Protein AF-A0A6A3QV60-F1 (afdb_monomer)

InterPro domains:
  IPR043502 DNA/RNA polymerase superfamily [SSF56672] (44-132)
  IPR053134 RNA-directed DNA polymerase homolog [PTHR24559] (23-131)

Structure (mmCIF, N/CA/C/O backbone):
data_AF-A0A6A3QV60-F1
#
_entry.id   AF-A0A6A3QV60-F1
#
loop_
_atom_site.group_PDB
_atom_site.id
_atom_site.type_symbol
_atom_site.label_atom_id
_atom_site.label_alt_id
_atom_site.label_comp_id
_atom_site.label_asym_id
_atom_site.label_entity_id
_atom_site.label_seq_id
_atom_site.pdbx_PDB_ins_code
_atom_site.Cartn_x
_atom_site.Cartn_y
_atom_site.Cartn_z
_atom_site.occupancy
_atom_site.B_iso_or_equiv
_atom_site.auth_seq_id
_atom_site.auth_comp_id
_atom_site.auth_asym_id
_atom_site.auth_atom_id
_atom_site.pdbx_PDB_model_num
ATOM 1 N N . MET A 1 1 ? 21.168 -12.655 34.157 1.00 50.12 1 MET A N 1
ATOM 2 C CA . MET A 1 1 ? 22.088 -13.590 33.485 1.00 50.12 1 MET A CA 1
ATOM 3 C C . MET A 1 1 ? 21.224 -14.371 32.506 1.00 50.12 1 MET A C 1
ATOM 5 O O . MET A 1 1 ? 20.472 -15.224 32.955 1.00 50.12 1 MET A O 1
ATOM 9 N N . LYS A 1 2 ? 21.155 -13.955 31.234 1.00 53.28 2 LYS A N 1
ATOM 10 C CA . LYS A 1 2 ? 20.423 -14.734 30.221 1.00 53.28 2 LYS A CA 1
ATOM 11 C C . LYS A 1 2 ? 21.254 -15.986 29.950 1.00 53.28 2 LYS A C 1
ATOM 13 O O . LYS A 1 2 ? 22.478 -15.886 29.935 1.00 53.28 2 LYS A O 1
ATOM 18 N N . CYS A 1 3 ? 20.630 -17.159 29.882 1.00 59.41 3 CYS A N 1
ATOM 19 C CA . CYS A 1 3 ? 21.383 -18.389 29.653 1.00 59.41 3 CYS A CA 1
ATOM 20 C C . CYS A 1 3 ? 21.859 -18.419 28.193 1.00 59.41 3 CYS A C 1
ATOM 22 O O . CYS A 1 3 ? 21.137 -17.971 27.305 1.00 59.41 3 CYS A O 1
ATOM 24 N N . GLU A 1 4 ? 23.050 -18.958 27.932 1.00 67.81 4 GLU A N 1
ATOM 25 C CA . GLU A 1 4 ? 23.641 -19.030 26.581 1.00 67.81 4 GLU A CA 1
ATOM 26 C C . GLU A 1 4 ? 22.692 -19.675 25.551 1.00 67.81 4 GLU A C 1
ATOM 28 O O . GLU A 1 4 ? 22.712 -19.350 24.367 1.00 67.81 4 GLU A O 1
ATOM 33 N N . ALA A 1 5 ? 21.790 -20.551 26.005 1.00 65.12 5 ALA A N 1
ATOM 34 C CA . ALA A 1 5 ? 20.775 -21.179 25.167 1.00 65.12 5 ALA A CA 1
ATOM 35 C C . ALA A 1 5 ? 19.678 -20.210 24.678 1.00 65.12 5 ALA A C 1
ATOM 37 O O . ALA A 1 5 ? 19.099 -20.445 23.620 1.00 65.12 5 ALA A O 1
ATOM 38 N N . GLU A 1 6 ? 19.364 -19.145 25.418 1.00 66.81 6 GLU A N 1
ATOM 39 C CA . GLU A 1 6 ? 18.443 -18.086 24.977 1.00 66.81 6 GLU A CA 1
ATOM 40 C C . GLU A 1 6 ? 19.103 -17.172 23.939 1.00 66.81 6 GLU A C 1
ATOM 42 O O . GLU A 1 6 ? 18.463 -16.806 22.956 1.00 66.81 6 GLU A O 1
ATOM 47 N N . GLU A 1 7 ? 20.394 -16.872 24.102 1.00 66.62 7 GLU A N 1
ATOM 48 C CA . GLU A 1 7 ? 21.164 -16.079 23.136 1.00 66.62 7 GLU A CA 1
ATOM 49 C C . GLU A 1 7 ? 21.397 -16.844 21.830 1.00 66.62 7 GLU A C 1
ATOM 51 O O . GLU A 1 7 ? 21.205 -16.288 20.752 1.00 66.62 7 GLU A O 1
ATOM 56 N N . LEU A 1 8 ? 21.701 -18.145 21.898 1.00 61.44 8 LEU A N 1
ATOM 57 C CA . LEU A 1 8 ? 21.816 -18.991 20.708 1.00 61.44 8 LEU A CA 1
ATOM 58 C C . LEU A 1 8 ? 20.482 -19.136 19.966 1.00 61.44 8 LEU A C 1
ATOM 60 O O . LEU A 1 8 ? 20.464 -19.118 18.740 1.00 61.44 8 LEU A O 1
ATOM 64 N N . LYS A 1 9 ? 19.351 -19.232 20.677 1.00 69.19 9 LYS A N 1
ATOM 65 C CA . LYS A 1 9 ? 18.021 -19.253 20.041 1.00 69.19 9 LYS A CA 1
ATOM 66 C C . LYS A 1 9 ? 17.688 -17.925 19.367 1.00 69.19 9 LYS A C 1
ATOM 68 O O . LYS A 1 9 ? 17.139 -17.943 18.270 1.00 69.19 9 LYS A O 1
ATOM 73 N N . GLN A 1 10 ? 18.041 -16.805 19.996 1.00 67.94 10 GLN A N 1
ATOM 74 C CA . GLN A 1 10 ? 17.864 -15.472 19.423 1.00 67.94 10 GLN A CA 1
ATOM 75 C C . GLN A 1 10 ? 18.710 -15.304 18.151 1.00 67.94 10 GLN A C 1
ATOM 77 O O . GLN A 1 10 ? 18.173 -14.931 17.114 1.00 67.94 10 GLN A O 1
ATOM 82 N N . LEU A 1 11 ? 19.993 -15.678 18.195 1.00 58.72 11 LEU A N 1
ATOM 83 C CA . LEU A 1 11 ? 20.906 -15.616 17.047 1.00 58.72 11 LEU A CA 1
ATOM 84 C C . LEU A 1 11 ? 20.478 -16.541 15.900 1.00 58.72 11 LEU A C 1
ATOM 86 O O . LEU A 1 11 ? 20.614 -16.182 14.732 1.00 58.72 11 LEU A O 1
ATOM 90 N N . VAL A 1 12 ? 19.940 -17.724 16.211 1.00 60.84 12 VAL A N 1
ATOM 91 C CA . VAL A 1 12 ? 19.413 -18.649 15.197 1.00 60.84 12 VAL A CA 1
ATOM 92 C C . VAL A 1 12 ? 18.117 -18.116 14.586 1.00 60.84 12 VAL A C 1
ATOM 94 O O . VAL A 1 12 ? 17.979 -18.165 13.370 1.00 60.84 12 VAL A O 1
ATOM 97 N N . ALA A 1 13 ? 17.190 -17.568 15.377 1.00 56.19 13 ALA A N 1
ATOM 98 C CA . ALA A 1 13 ? 15.964 -16.964 14.850 1.00 56.19 13 ALA A CA 1
ATOM 99 C C . ALA A 1 13 ? 16.275 -15.756 13.948 1.00 56.19 1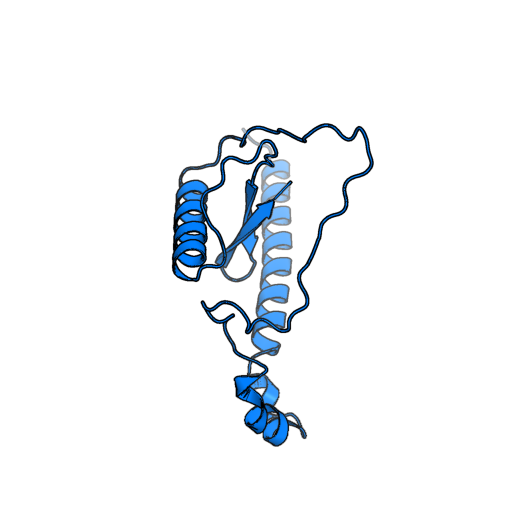3 ALA A C 1
ATOM 101 O O . ALA A 1 13 ? 15.809 -15.698 12.812 1.00 56.19 13 ALA A O 1
ATOM 102 N N . GLU A 1 14 ? 17.149 -14.858 14.407 1.00 57.28 14 GLU A N 1
ATOM 103 C CA . GLU A 1 14 ? 17.621 -13.709 13.629 1.00 57.28 14 GLU A CA 1
ATOM 104 C C . GLU A 1 14 ? 18.377 -14.140 12.361 1.00 57.28 14 GLU A C 1
ATOM 106 O O . GLU A 1 14 ? 18.190 -13.548 11.298 1.00 57.28 14 GLU A O 1
ATOM 111 N N . GLY A 1 15 ? 19.184 -15.204 12.434 1.00 55.03 15 GLY A N 1
ATOM 112 C CA . GLY A 1 15 ? 19.911 -15.763 11.292 1.00 55.03 15 GLY A CA 1
ATOM 113 C C . GLY A 1 15 ? 19.006 -16.432 10.252 1.00 55.03 15 GLY A C 1
ATOM 114 O O . GLY A 1 15 ? 19.215 -16.257 9.051 1.00 55.03 15 GLY A O 1
ATOM 115 N N . VAL A 1 16 ? 17.971 -17.158 10.684 1.00 55.19 16 VAL A N 1
ATOM 116 C CA . VAL A 1 16 ? 16.979 -17.780 9.789 1.00 55.19 16 VAL A CA 1
ATOM 117 C C . VAL A 1 16 ? 16.120 -16.709 9.112 1.00 55.19 16 VAL A C 1
ATOM 119 O O . VAL A 1 16 ? 15.892 -16.785 7.902 1.00 55.19 16 VAL A O 1
ATOM 122 N N . ASP A 1 17 ? 15.712 -15.676 9.849 1.00 54.94 17 ASP A N 1
ATOM 123 C CA . ASP A 1 17 ? 14.978 -14.538 9.294 1.00 54.94 17 ASP A CA 1
ATOM 124 C C . ASP A 1 17 ? 15.835 -13.733 8.306 1.00 54.94 17 ASP A C 1
ATOM 126 O O . ASP A 1 17 ? 15.341 -13.338 7.246 1.00 54.94 17 ASP A O 1
ATOM 130 N N . ALA A 1 18 ? 17.132 -13.563 8.580 1.00 56.62 18 ALA A N 1
ATOM 131 C CA . ALA A 1 18 ? 18.069 -12.900 7.675 1.00 56.62 18 ALA A CA 1
ATOM 132 C C . ALA A 1 18 ? 18.313 -13.700 6.379 1.00 56.62 18 ALA A C 1
ATOM 134 O O . ALA A 1 18 ? 18.252 -13.131 5.289 1.00 56.62 18 ALA A O 1
ATOM 135 N N . LEU A 1 19 ? 18.512 -15.022 6.455 1.00 54.72 19 LEU A N 1
ATOM 136 C CA . LEU A 1 19 ? 18.663 -15.892 5.273 1.00 54.72 19 LEU A CA 1
ATOM 137 C C . LEU A 1 19 ? 17.372 -15.948 4.427 1.00 54.72 19 LEU A C 1
ATOM 139 O O . LEU A 1 19 ? 17.399 -15.899 3.193 1.00 54.72 19 LEU A O 1
ATOM 143 N N . SER A 1 20 ? 16.216 -15.983 5.092 1.00 60.00 20 SER A N 1
ATOM 144 C CA . SER A 1 20 ? 14.877 -15.906 4.488 1.00 60.00 20 SER A CA 1
ATOM 145 C C . SER A 1 20 ? 14.581 -14.542 3.847 1.00 60.00 20 SER A C 1
ATOM 147 O O . SER A 1 20 ? 13.794 -14.453 2.898 1.00 60.00 20 SER A O 1
ATOM 149 N N . ALA A 1 21 ? 15.173 -13.462 4.361 1.00 60.25 21 ALA A N 1
ATOM 150 C CA . ALA A 1 21 ? 15.058 -12.120 3.801 1.00 60.25 21 ALA A CA 1
ATOM 151 C C . ALA A 1 21 ? 15.995 -11.911 2.6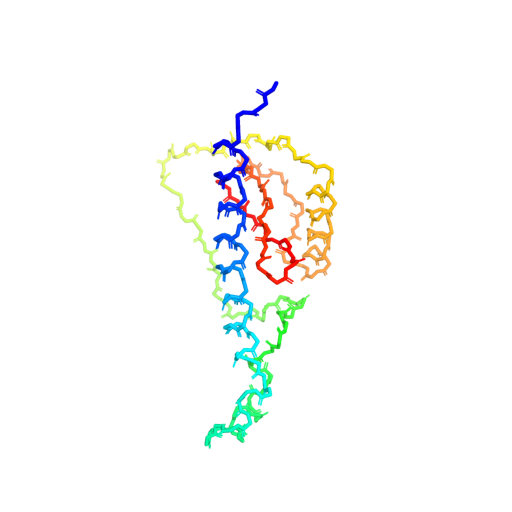02 1.00 60.25 21 ALA A C 1
ATOM 153 O O . ALA A 1 21 ? 15.550 -11.346 1.602 1.00 60.25 21 ALA A O 1
ATOM 154 N N . ASN A 1 22 ? 17.231 -12.421 2.663 1.00 60.19 22 ASN A N 1
ATOM 155 C CA . ASN A 1 22 ? 18.195 -12.369 1.558 1.00 60.19 22 ASN A CA 1
ATOM 156 C C . ASN A 1 22 ? 17.648 -13.073 0.311 1.00 60.19 22 ASN A C 1
ATOM 158 O O . ASN A 1 22 ? 17.544 -12.445 -0.736 1.00 60.19 22 ASN A O 1
ATOM 162 N N . SER A 1 23 ? 17.134 -14.298 0.458 1.00 72.94 23 SER A N 1
ATOM 163 C CA . SER A 1 23 ? 16.505 -15.033 -0.655 1.00 72.94 23 SER A CA 1
ATOM 164 C C . SER A 1 23 ? 15.283 -14.323 -1.259 1.00 72.94 23 SER A C 1
ATOM 166 O O . SER A 1 23 ? 15.044 -14.391 -2.463 1.00 72.94 23 SER A O 1
ATOM 168 N N . LYS A 1 24 ? 14.485 -13.603 -0.453 1.00 75.69 24 LYS A N 1
ATOM 169 C CA . LYS A 1 24 ? 13.350 -12.811 -0.971 1.00 75.69 24 LYS A CA 1
ATOM 170 C C . LYS A 1 24 ? 13.794 -11.553 -1.703 1.00 75.69 24 LYS A C 1
ATOM 172 O O . LYS A 1 24 ? 13.102 -11.130 -2.627 1.00 75.69 24 LYS A O 1
ATOM 177 N N . LYS A 1 25 ? 14.882 -10.930 -1.254 1.00 77.62 25 LYS A N 1
ATOM 178 C CA . LYS A 1 25 ? 15.460 -9.767 -1.919 1.00 77.62 25 LYS A CA 1
ATOM 179 C C . LYS A 1 25 ? 16.073 -10.177 -3.256 1.00 77.62 25 LYS A C 1
ATOM 181 O O . LYS A 1 25 ? 15.697 -9.604 -4.267 1.00 77.62 25 LYS A O 1
ATOM 186 N N . GLU A 1 26 ? 16.871 -11.239 -3.267 1.00 82.25 26 GLU A N 1
ATOM 187 C CA . GLU A 1 26 ? 17.443 -11.833 -4.481 1.00 82.25 26 GLU A CA 1
ATOM 188 C C . GLU A 1 26 ? 16.352 -12.188 -5.495 1.00 82.25 26 GLU A C 1
ATOM 190 O O . GLU A 1 26 ? 16.394 -11.718 -6.625 1.00 82.25 26 GLU A O 1
ATOM 195 N N . ARG A 1 27 ? 15.291 -12.889 -5.070 1.00 82.81 27 ARG A N 1
ATOM 196 C CA . ARG A 1 27 ? 14.150 -13.211 -5.945 1.00 82.81 27 ARG A CA 1
ATOM 197 C C . ARG A 1 27 ? 13.462 -11.975 -6.534 1.00 82.81 27 ARG A C 1
ATOM 199 O O . ARG A 1 27 ? 12.834 -12.061 -7.590 1.00 82.81 27 ARG A O 1
ATOM 206 N N . PHE A 1 28 ? 13.475 -10.851 -5.823 1.00 81.19 28 PHE A N 1
ATOM 207 C CA . PHE A 1 28 ? 12.923 -9.606 -6.344 1.00 81.19 28 PHE A CA 1
ATOM 208 C C . PHE A 1 28 ? 13.870 -8.951 -7.350 1.00 81.19 28 PHE A C 1
ATOM 210 O O . PHE A 1 28 ? 13.419 -8.545 -8.415 1.00 81.19 28 PHE A O 1
ATOM 217 N N . ASP A 1 29 ? 15.166 -8.907 -7.049 1.00 80.88 29 ASP A N 1
ATOM 218 C CA . ASP A 1 29 ? 16.188 -8.354 -7.941 1.00 80.88 29 ASP A CA 1
ATOM 219 C C . ASP A 1 29 ? 16.296 -9.181 -9.243 1.00 80.88 29 ASP A C 1
ATOM 221 O O . ASP A 1 29 ? 16.477 -8.634 -10.334 1.00 80.88 29 ASP A O 1
ATOM 225 N N . GLU A 1 30 ? 16.060 -10.495 -9.166 1.00 85.31 30 GLU A N 1
ATOM 226 C CA . GLU A 1 30 ? 15.925 -11.398 -10.316 1.00 85.31 30 GLU A CA 1
ATOM 227 C C . GLU A 1 30 ? 14.754 -11.038 -11.246 1.00 85.31 30 GLU A C 1
ATOM 229 O O . GLU A 1 30 ? 14.787 -11.394 -12.420 1.00 85.31 30 GLU A O 1
ATOM 234 N N . GLN A 1 31 ? 13.739 -10.313 -10.764 1.00 83.19 31 GLN A N 1
ATOM 235 C CA . GLN A 1 31 ? 12.596 -9.853 -11.567 1.00 83.19 31 GLN A CA 1
ATOM 236 C C . GLN A 1 31 ? 12.819 -8.463 -12.185 1.00 83.19 31 GLN A C 1
ATOM 238 O O . GLN A 1 31 ? 11.893 -7.884 -12.750 1.00 83.19 31 GLN A O 1
ATOM 243 N N . SER A 1 32 ? 14.031 -7.915 -12.086 1.00 86.69 32 SER A N 1
ATOM 244 C CA . SER A 1 32 ? 14.381 -6.627 -12.684 1.00 86.69 32 SER A CA 1
ATOM 245 C C . SER A 1 32 ? 14.408 -6.665 -14.220 1.00 86.69 32 SER A C 1
ATOM 247 O O . SER A 1 32 ? 14.596 -7.710 -14.851 1.00 86.69 32 SER A O 1
ATOM 249 N N . TRP A 1 33 ? 14.300 -5.485 -14.842 1.00 88.00 33 TRP A N 1
ATOM 250 C CA . TRP A 1 33 ? 14.475 -5.322 -16.291 1.00 88.00 33 TRP A CA 1
ATOM 251 C C . TRP A 1 33 ? 15.827 -5.819 -16.804 1.00 88.00 33 TRP A C 1
ATOM 253 O O . TRP A 1 33 ? 15.922 -6.233 -17.960 1.00 88.00 33 TRP A O 1
ATOM 263 N N . ASP A 1 34 ? 16.863 -5.783 -15.965 1.00 88.31 34 ASP A N 1
ATOM 264 C CA . ASP A 1 34 ? 18.192 -6.268 -16.324 1.00 88.31 34 ASP A CA 1
ATOM 265 C C . ASP A 1 34 ? 18.211 -7.785 -16.511 1.00 88.31 34 ASP A C 1
ATOM 267 O O . ASP A 1 34 ? 18.767 -8.269 -17.499 1.00 88.31 34 ASP A O 1
ATOM 271 N N . SER A 1 35 ? 17.526 -8.531 -15.645 1.00 87.94 35 SER A N 1
ATOM 272 C CA . SER A 1 35 ? 17.378 -9.983 -15.777 1.00 87.94 35 SER A CA 1
ATOM 273 C C . SER A 1 35 ? 16.604 -10.382 -17.036 1.00 87.94 35 SER A C 1
ATOM 275 O O . SER A 1 35 ? 16.919 -11.385 -17.686 1.00 87.94 35 SER A O 1
ATOM 277 N N . LEU A 1 36 ? 15.627 -9.562 -17.435 1.00 87.75 36 LEU A N 1
ATOM 278 C CA . LEU A 1 36 ? 14.777 -9.816 -18.599 1.00 87.75 36 LEU A CA 1
ATOM 279 C C . LEU A 1 36 ? 15.503 -9.656 -19.942 1.00 87.75 36 LEU A C 1
ATOM 281 O O . LEU A 1 36 ? 15.004 -10.169 -20.942 1.00 87.75 36 LEU A O 1
ATOM 285 N N . LYS A 1 37 ? 16.686 -9.026 -19.989 1.00 90.12 37 LYS A N 1
ATOM 286 C CA . LYS A 1 37 ? 17.484 -8.853 -21.224 1.00 90.12 37 LYS A CA 1
ATOM 287 C C . LYS A 1 37 ? 17.855 -10.172 -21.902 1.00 90.12 37 LYS A C 1
ATOM 289 O O . LYS A 1 37 ? 18.066 -10.206 -23.108 1.00 90.12 37 LYS A O 1
ATOM 294 N N . SER A 1 38 ? 17.946 -11.247 -21.121 1.00 90.75 38 SER A N 1
ATOM 295 C CA . SER A 1 38 ? 18.253 -12.596 -21.608 1.00 90.75 38 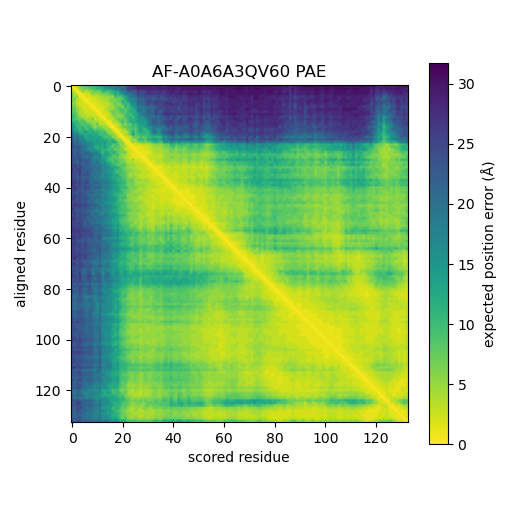SER A CA 1
ATOM 296 C C . SER A 1 38 ? 17.045 -13.325 -22.212 1.00 90.75 38 SER A C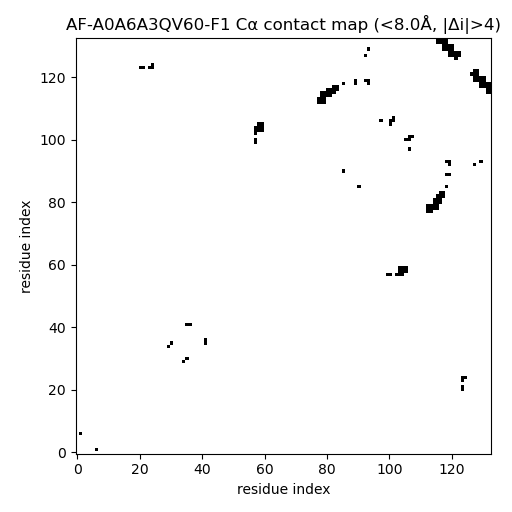 1
ATOM 298 O O . SER A 1 38 ? 17.207 -14.363 -22.852 1.00 90.75 38 SER A O 1
ATOM 300 N N . SER A 1 39 ? 15.832 -12.800 -22.013 1.00 89.81 39 SER A N 1
ATOM 301 C CA . SER A 1 39 ? 14.596 -13.427 -22.472 1.00 89.81 39 SER A CA 1
ATOM 302 C C . SER A 1 39 ? 14.421 -13.271 -23.985 1.00 89.81 39 SER A C 1
ATOM 304 O O . SER A 1 39 ? 14.598 -12.168 -24.508 1.00 89.81 39 SER A O 1
ATOM 306 N N . PRO A 1 40 ? 13.951 -14.311 -24.700 1.00 93.75 40 PRO A N 1
ATOM 307 C CA . PRO A 1 40 ? 13.590 -14.191 -26.114 1.00 93.75 40 PRO A CA 1
ATOM 308 C C . PRO A 1 40 ? 12.441 -13.195 -26.360 1.00 93.75 40 PRO A C 1
ATOM 310 O O . PRO A 1 40 ? 12.226 -12.778 -27.493 1.00 93.75 40 PRO A O 1
ATOM 313 N N . PHE A 1 41 ? 11.716 -12.793 -25.309 1.00 91.62 41 PHE A N 1
ATOM 314 C CA . PHE A 1 41 ? 10.614 -11.829 -25.373 1.00 91.62 41 PHE A CA 1
ATOM 315 C C . PHE A 1 41 ? 11.019 -10.399 -24.996 1.00 91.62 41 PHE A C 1
ATOM 317 O O . PHE A 1 41 ? 10.148 -9.537 -24.894 1.00 91.62 41 PHE A O 1
ATOM 324 N N . TYR A 1 42 ? 12.309 -10.123 -24.771 1.00 92.69 42 TYR A N 1
ATOM 325 C CA . TYR A 1 42 ? 12.762 -8.819 -24.277 1.00 92.69 42 TYR A CA 1
ATOM 326 C C . TYR A 1 42 ? 12.305 -7.643 -25.152 1.00 92.69 42 TYR A C 1
ATOM 328 O O . TYR A 1 42 ? 11.882 -6.617 -24.626 1.00 92.69 42 TYR A O 1
ATOM 336 N N . GLU A 1 43 ? 12.319 -7.807 -26.476 1.00 93.50 43 GLU A N 1
ATOM 337 C CA . GLU A 1 43 ? 11.889 -6.762 -27.412 1.00 93.50 43 GLU A CA 1
ATOM 338 C C . GLU A 1 43 ? 10.407 -6.397 -27.235 1.00 93.50 43 GLU A C 1
ATOM 340 O O . GLU A 1 43 ? 10.076 -5.216 -27.162 1.00 93.50 43 GLU A O 1
ATOM 345 N N . VAL A 1 44 ? 9.535 -7.397 -27.061 1.00 94.19 44 VAL A N 1
ATOM 346 C CA . VAL A 1 44 ? 8.098 -7.190 -26.803 1.00 94.19 44 VAL A CA 1
ATOM 347 C C . VAL A 1 44 ? 7.885 -6.553 -25.430 1.00 94.19 44 VAL A C 1
ATOM 349 O O . VAL A 1 44 ? 7.106 -5.618 -25.282 1.00 94.19 44 VAL A O 1
ATOM 352 N N . LEU A 1 45 ? 8.604 -7.022 -24.408 1.00 92.25 45 LEU A N 1
ATOM 353 C CA . LEU A 1 45 ? 8.507 -6.454 -23.061 1.00 92.25 45 LEU A CA 1
ATOM 354 C C . LEU A 1 45 ? 8.941 -4.982 -23.035 1.00 92.25 45 LEU A C 1
ATOM 356 O O . LEU A 1 45 ? 8.348 -4.180 -22.319 1.00 92.25 45 LEU A O 1
ATOM 360 N N . ARG A 1 46 ? 9.953 -4.618 -23.832 1.00 91.50 46 ARG A N 1
ATOM 361 C CA . ARG A 1 46 ? 10.410 -3.232 -23.978 1.00 91.50 46 ARG A CA 1
ATOM 362 C C . ARG A 1 46 ? 9.387 -2.364 -24.710 1.00 91.50 46 ARG A C 1
ATOM 364 O O . ARG A 1 46 ? 9.244 -1.199 -24.350 1.00 91.50 46 ARG A O 1
ATOM 371 N N . GLU A 1 47 ? 8.698 -2.910 -25.712 1.00 94.69 47 GLU A N 1
ATOM 372 C CA . GLU A 1 47 ? 7.626 -2.217 -26.436 1.00 94.69 47 GLU A CA 1
ATOM 373 C C . GLU A 1 47 ? 6.474 -1.820 -25.500 1.00 94.69 47 GLU A C 1
ATOM 375 O O . GLU A 1 47 ? 6.035 -0.675 -25.538 1.00 94.69 47 GLU A O 1
ATOM 380 N N . TYR A 1 48 ? 6.065 -2.716 -24.594 1.00 92.56 48 TYR A N 1
ATOM 381 C CA . TYR A 1 48 ? 4.976 -2.496 -23.628 1.00 92.56 48 TYR A CA 1
ATOM 382 C C . TYR A 1 48 ? 5.458 -2.064 -22.234 1.00 92.56 48 TYR A C 1
ATOM 384 O O . TYR A 1 48 ? 4.847 -2.391 -21.210 1.00 92.56 48 TYR A O 1
ATOM 392 N N . ARG A 1 49 ? 6.582 -1.342 -22.164 1.00 90.25 49 ARG A N 1
ATOM 393 C CA . ARG A 1 49 ? 7.159 -0.887 -20.887 1.00 90.25 49 ARG A CA 1
ATOM 394 C C . ARG A 1 49 ? 6.219 0.042 -20.113 1.00 90.25 49 ARG A C 1
ATOM 396 O O . ARG A 1 49 ? 6.263 0.082 -18.888 1.00 90.25 49 ARG A O 1
ATOM 403 N N . ASP A 1 50 ? 5.375 0.784 -20.817 1.00 88.25 50 ASP A N 1
ATOM 404 C CA . ASP A 1 50 ? 4.348 1.663 -20.255 1.00 88.25 50 ASP A CA 1
ATOM 405 C C . ASP A 1 50 ? 3.268 0.898 -19.470 1.00 88.25 50 ASP A C 1
ATOM 407 O O . ASP A 1 50 ? 2.765 1.402 -18.466 1.00 88.25 50 ASP A O 1
ATOM 411 N N . VAL A 1 51 ? 2.952 -0.334 -19.879 1.00 88.56 51 VAL A N 1
ATOM 412 C CA . VAL A 1 51 ? 1.979 -1.211 -19.202 1.00 88.56 51 VAL A CA 1
ATOM 413 C C . VAL A 1 51 ? 2.576 -1.872 -17.952 1.00 88.56 51 VAL A C 1
ATOM 415 O O . VAL A 1 51 ? 1.841 -2.253 -17.039 1.00 88.56 51 VAL A O 1
ATOM 418 N N . LEU A 1 52 ? 3.905 -1.994 -17.888 1.00 87.19 52 LEU A N 1
ATOM 419 C CA . LEU A 1 52 ? 4.650 -2.648 -16.808 1.00 87.19 52 LEU A CA 1
ATOM 420 C C . LEU A 1 52 ? 5.612 -1.665 -16.109 1.00 87.19 52 LEU A C 1
ATOM 422 O O . LEU A 1 52 ? 6.828 -1.864 -16.149 1.00 87.19 52 LEU A O 1
ATOM 426 N N . PRO A 1 53 ? 5.112 -0.585 -15.483 1.00 87.00 53 PRO A N 1
ATOM 427 C CA . PRO A 1 53 ? 5.980 0.398 -14.850 1.00 87.00 53 PRO A CA 1
ATOM 428 C C . PRO A 1 53 ? 6.677 -0.176 -13.606 1.00 87.00 53 PRO A C 1
ATOM 430 O O . PRO A 1 53 ? 6.108 -0.986 -12.873 1.00 87.00 53 PRO A O 1
ATOM 433 N N . ASP A 1 54 ? 7.897 0.301 -13.339 1.00 85.25 54 ASP A N 1
ATOM 434 C CA . ASP A 1 54 ? 8.682 -0.080 -12.151 1.00 85.25 54 ASP A CA 1
ATOM 435 C C . ASP A 1 54 ? 8.009 0.364 -10.844 1.00 85.25 54 ASP A C 1
ATOM 437 O O . ASP A 1 54 ? 8.071 -0.318 -9.820 1.00 85.25 54 ASP A O 1
ATOM 441 N N . GLU A 1 55 ? 7.341 1.517 -10.893 1.00 85.50 55 GLU A N 1
ATOM 442 C CA . GLU A 1 55 ? 6.609 2.104 -9.780 1.00 85.50 55 GLU A CA 1
ATOM 443 C C . GLU A 1 55 ? 5.153 2.353 -10.171 1.00 85.50 55 GLU A C 1
ATOM 445 O O . GLU A 1 55 ? 4.838 2.716 -11.303 1.00 85.50 55 GLU A O 1
ATOM 450 N N . ILE A 1 56 ? 4.245 2.178 -9.210 1.00 83.44 56 ILE A N 1
ATOM 451 C CA . ILE A 1 56 ? 2.823 2.453 -9.423 1.00 83.44 56 ILE A CA 1
ATOM 452 C C . ILE A 1 56 ? 2.653 3.966 -9.619 1.00 83.44 56 ILE A C 1
ATOM 454 O O . ILE A 1 56 ? 3.015 4.715 -8.704 1.00 83.44 56 ILE A O 1
ATOM 458 N N . PRO A 1 57 ? 2.057 4.422 -10.737 1.00 85.44 57 PRO A N 1
ATOM 459 C CA . PRO A 1 57 ? 1.818 5.839 -10.971 1.00 85.44 57 PRO A CA 1
ATOM 460 C C . PRO A 1 57 ? 1.046 6.490 -9.818 1.00 85.44 57 PRO A C 1
ATOM 462 O O . PRO A 1 57 ? 0.112 5.913 -9.252 1.00 85.44 57 PRO A O 1
ATOM 465 N N . ALA A 1 58 ? 1.420 7.724 -9.482 1.00 85.44 58 ALA A N 1
ATOM 466 C CA . ALA A 1 58 ? 0.753 8.533 -8.462 1.00 85.44 58 ALA A CA 1
ATOM 467 C C . ALA A 1 58 ? -0.527 9.208 -8.994 1.00 85.44 58 ALA A C 1
ATOM 469 O O . ALA A 1 58 ? -0.898 10.286 -8.541 1.00 85.44 58 ALA A O 1
ATOM 470 N N . GLU A 1 59 ? -1.193 8.582 -9.958 1.00 87.44 59 GLU A N 1
ATOM 471 C CA . GLU A 1 59 ? -2.404 9.085 -10.597 1.00 87.44 59 GLU A CA 1
ATOM 472 C C . GLU A 1 59 ? -3.552 8.101 -10.371 1.00 87.44 59 GLU A C 1
ATOM 474 O O . GLU A 1 59 ? -3.347 6.912 -10.093 1.00 87.44 59 GLU A O 1
ATOM 479 N N . LEU A 1 60 ? -4.781 8.607 -10.458 1.00 86.81 60 LEU A N 1
ATOM 480 C CA . LEU A 1 60 ? -5.954 7.748 -10.489 1.00 86.81 60 LEU A CA 1
ATOM 481 C C . LEU A 1 60 ? -6.068 7.098 -11.873 1.00 86.81 60 LEU A C 1
ATOM 483 O O . LEU A 1 60 ? -5.864 7.778 -12.881 1.00 86.81 60 LEU A O 1
ATOM 487 N N . PRO A 1 61 ? -6.428 5.807 -11.948 1.00 87.31 61 PRO A N 1
ATOM 488 C CA . PRO A 1 61 ? -6.769 5.186 -13.218 1.00 87.31 61 PRO A CA 1
ATOM 489 C C . PRO A 1 61 ? -7.884 5.963 -13.925 1.00 87.31 61 PRO A C 1
ATOM 491 O O . PRO A 1 61 ? -8.775 6.513 -13.276 1.00 87.31 61 PRO A O 1
ATOM 494 N N . GLN A 1 62 ? -7.857 5.965 -15.258 1.00 88.75 62 GLN A N 1
ATOM 495 C CA . GLN A 1 62 ? -8.952 6.517 -16.053 1.00 88.75 62 GLN A CA 1
ATOM 496 C C . GLN A 1 62 ? -10.275 5.841 -15.676 1.00 88.75 62 GLN A C 1
ATOM 498 O O . GLN A 1 62 ? -10.338 4.611 -15.579 1.00 88.75 62 GLN A O 1
ATOM 503 N N . ASP A 1 63 ? -11.325 6.641 -15.485 1.00 90.75 63 ASP A N 1
ATOM 504 C CA . ASP A 1 63 ? -12.658 6.120 -15.201 1.00 90.75 63 ASP A CA 1
ATOM 505 C C . ASP A 1 63 ? -13.188 5.360 -16.423 1.00 90.75 63 ASP A C 1
ATOM 507 O O . ASP A 1 63 ? -13.330 5.913 -17.515 1.00 90.75 63 ASP A O 1
ATOM 511 N N . LYS A 1 64 ? -13.454 4.066 -16.236 1.00 93.75 64 LYS A N 1
ATOM 512 C CA . LYS A 1 64 ? -14.001 3.172 -17.265 1.00 93.75 64 LYS A CA 1
ATOM 513 C C . LYS A 1 64 ? -15.516 2.983 -17.133 1.00 93.75 64 LYS A C 1
ATOM 515 O O . LYS A 1 64 ? -16.072 2.112 -17.794 1.00 93.75 64 LYS A O 1
ATOM 520 N N . GLY A 1 65 ? -16.178 3.743 -16.258 1.00 94.38 65 GLY A N 1
ATOM 521 C CA . GLY A 1 65 ? -17.609 3.621 -15.969 1.00 94.38 65 GLY A CA 1
ATOM 522 C C . GLY A 1 65 ? -17.972 2.419 -15.091 1.00 94.38 65 GLY A C 1
ATOM 523 O O . GLY A 1 65 ? -19.151 2.153 -14.880 1.00 94.38 65 GLY A O 1
ATOM 524 N N . VAL A 1 66 ? -16.976 1.692 -14.574 1.00 92.81 66 VAL A N 1
ATOM 525 C CA . VAL A 1 66 ? -17.157 0.566 -13.649 1.00 92.81 66 VAL A CA 1
ATOM 526 C C . VAL A 1 66 ? -16.496 0.931 -12.328 1.00 92.81 66 VAL A C 1
ATOM 528 O O . VAL A 1 66 ? -15.281 1.116 -12.272 1.00 92.81 66 VAL A O 1
ATOM 531 N N . GLN A 1 67 ? -17.296 1.025 -11.269 1.00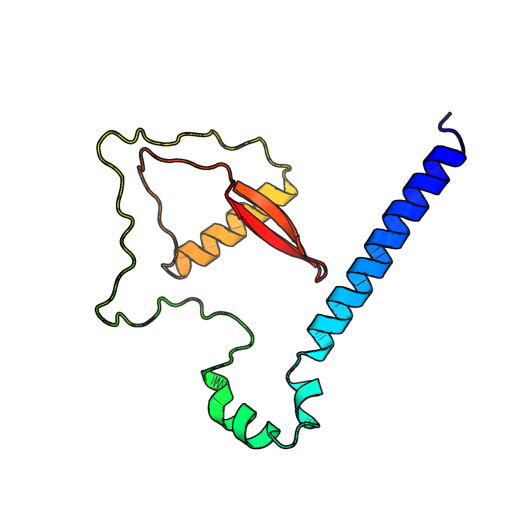 91.62 67 GLN A N 1
ATOM 532 C CA . GLN A 1 67 ? -16.828 1.328 -9.919 1.00 91.62 67 GLN A CA 1
ATOM 533 C C . GLN A 1 67 ? -17.033 0.125 -9.002 1.00 91.62 67 GLN A C 1
ATOM 535 O O . GLN A 1 67 ? -17.963 -0.660 -9.179 1.00 91.62 67 GLN A O 1
ATOM 540 N N . HIS A 1 68 ? -16.136 -0.033 -8.029 1.00 92.19 68 HIS A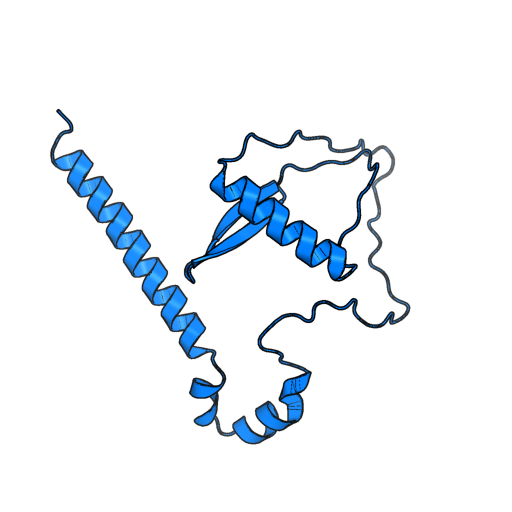 N 1
ATOM 541 C CA . HIS A 1 68 ? -16.296 -1.047 -6.996 1.00 92.19 68 HIS A CA 1
ATOM 542 C C . HIS A 1 68 ? -17.306 -0.554 -5.959 1.00 92.19 68 HIS A C 1
ATOM 544 O O . HIS A 1 68 ? -17.045 0.421 -5.254 1.00 92.19 68 HIS A O 1
ATOM 550 N N . GLU A 1 69 ? -18.442 -1.237 -5.871 1.00 94.38 69 GLU A N 1
ATOM 551 C CA . GLU A 1 69 ? -19.444 -1.031 -4.831 1.00 94.38 69 GLU A CA 1
ATOM 552 C C . GLU A 1 69 ? -19.332 -2.143 -3.782 1.00 94.38 69 GLU A C 1
ATOM 554 O O . GLU A 1 69 ? -19.045 -3.298 -4.104 1.00 94.38 69 GLU A O 1
ATOM 559 N N . ILE A 1 70 ? -19.505 -1.774 -2.512 1.00 92.25 70 ILE A N 1
ATOM 560 C CA . ILE A 1 70 ? -19.491 -2.712 -1.388 1.00 92.25 70 ILE A CA 1
ATOM 561 C C . ILE A 1 70 ? -20.925 -2.836 -0.883 1.00 92.25 70 ILE A C 1
ATOM 563 O O . ILE A 1 70 ? -21.401 -1.980 -0.135 1.00 92.25 70 ILE A O 1
ATOM 567 N N . ASP A 1 71 ? -21.588 -3.922 -1.270 1.00 93.56 71 ASP A N 1
ATOM 568 C CA . ASP A 1 71 ? -22.932 -4.238 -0.799 1.00 93.56 71 ASP A CA 1
ATOM 569 C C . ASP A 1 71 ? -22.902 -4.679 0.667 1.00 93.56 71 ASP A C 1
ATOM 571 O O . ASP A 1 71 ? -22.219 -5.635 1.049 1.00 93.56 71 ASP A O 1
ATOM 575 N N . LEU A 1 72 ? -23.673 -3.991 1.507 1.00 90.69 72 LEU A N 1
ATOM 576 C CA . LEU A 1 72 ? -23.828 -4.347 2.913 1.00 90.69 72 LEU A CA 1
ATOM 577 C C . LEU A 1 72 ? -25.097 -5.175 3.112 1.00 90.69 72 LEU A C 1
ATOM 579 O O . LEU A 1 72 ? -26.182 -4.804 2.666 1.00 90.69 72 LEU A O 1
ATOM 583 N N . VAL A 1 73 ? -24.983 -6.267 3.867 1.00 94.00 73 VAL A N 1
ATOM 584 C CA . VAL A 1 73 ? -26.154 -7.034 4.310 1.00 94.00 73 VAL A CA 1
ATOM 585 C C . VAL A 1 73 ? -27.028 -6.148 5.204 1.00 94.00 73 VAL A C 1
ATOM 587 O O . VAL A 1 73 ? -26.529 -5.478 6.116 1.00 94.00 73 VAL A O 1
ATOM 590 N N . SER A 1 74 ? -28.344 -6.157 4.982 1.00 93.75 74 SER A N 1
ATOM 591 C CA . SER A 1 74 ? -29.293 -5.364 5.768 1.00 93.75 74 SER A CA 1
ATOM 592 C C . SER A 1 74 ? -29.185 -5.674 7.265 1.00 93.75 74 SER A C 1
ATOM 594 O O . SER A 1 74 ? -29.230 -6.837 7.664 1.00 93.75 74 SER A O 1
ATOM 596 N N . GLY A 1 75 ? -29.075 -4.638 8.098 1.00 92.69 75 GLY A N 1
ATOM 597 C CA . GLY A 1 75 ? -28.923 -4.786 9.551 1.00 92.69 75 GLY A CA 1
ATOM 598 C C . GLY A 1 75 ? -27.477 -4.957 10.034 1.00 92.69 75 GLY A C 1
ATOM 599 O O . GLY A 1 75 ? -27.255 -5.043 11.243 1.00 92.69 75 GLY A O 1
ATOM 600 N N . THR A 1 76 ? -26.493 -4.957 9.127 1.00 91.00 76 THR A N 1
ATOM 601 C CA . THR A 1 76 ? -25.069 -4.934 9.494 1.00 91.00 76 THR A CA 1
ATOM 602 C C . THR A 1 76 ? -24.740 -3.664 10.272 1.00 91.00 76 THR A C 1
ATOM 604 O O . THR A 1 76 ? -25.052 -2.550 9.848 1.00 91.00 76 THR A O 1
ATOM 607 N N . LYS A 1 77 ? -24.100 -3.832 11.431 1.00 90.56 77 LYS A N 1
ATOM 608 C CA . LYS A 1 77 ? -23.579 -2.715 12.222 1.00 90.56 77 LYS A CA 1
ATOM 609 C C . LYS A 1 77 ? -22.208 -2.302 11.698 1.00 90.56 77 LYS A C 1
ATOM 611 O O . LYS A 1 77 ? -21.460 -3.131 11.193 1.00 90.56 77 LYS A O 1
ATOM 616 N N . TYR A 1 78 ? -21.869 -1.031 11.880 1.00 88.69 78 TYR A N 1
ATOM 617 C CA . TYR A 1 78 ? -20.545 -0.528 11.538 1.00 88.69 78 TYR A CA 1
ATOM 618 C C . TYR A 1 78 ? -19.456 -1.182 12.400 1.00 88.69 78 TYR A C 1
ATOM 620 O O . TYR A 1 78 ? -19.633 -1.404 13.602 1.00 88.69 78 TYR A O 1
ATOM 628 N N . CYS A 1 79 ? -18.307 -1.457 11.788 1.00 88.94 79 CYS A N 1
ATOM 629 C CA . CYS A 1 79 ? -17.117 -1.922 12.492 1.00 88.94 79 CYS A CA 1
ATOM 630 C C . CYS A 1 79 ? -16.275 -0.713 12.910 1.00 88.94 79 CYS A C 1
ATOM 632 O O . CYS A 1 79 ? -15.781 0.020 12.055 1.00 88.94 79 CYS A O 1
ATOM 634 N N . VAL A 1 80 ? -16.110 -0.505 14.219 1.00 93.38 80 VAL A N 1
ATOM 635 C CA . VAL A 1 80 ? -15.235 0.540 14.773 1.00 93.38 80 VAL A CA 1
ATOM 636 C C . VAL A 1 80 ? -14.226 -0.104 15.694 1.00 93.38 80 VAL A C 1
ATOM 638 O O . VAL A 1 80 ? -14.544 -0.509 16.811 1.00 93.38 80 VAL A O 1
ATOM 641 N N . THR A 1 81 ? -12.990 -0.138 15.226 1.00 94.19 81 THR A N 1
ATOM 642 C CA . THR A 1 81 ? -11.838 -0.505 16.036 1.00 94.19 81 THR A CA 1
ATOM 643 C C . THR A 1 81 ? -10.882 0.679 16.084 1.00 94.19 81 THR A C 1
ATOM 645 O O . THR A 1 81 ? -10.600 1.316 15.065 1.00 94.19 81 THR A O 1
ATOM 648 N N . ARG A 1 82 ? -10.427 1.023 17.295 1.00 93.56 82 ARG A N 1
ATOM 649 C CA . ARG A 1 82 ? -9.492 2.133 17.514 1.00 93.56 82 ARG A CA 1
ATOM 650 C C . ARG A 1 82 ? -8.100 1.761 17.023 1.00 93.56 82 ARG A C 1
ATOM 652 O O . ARG A 1 82 ? -7.666 0.627 17.200 1.00 93.56 82 ARG A O 1
ATOM 659 N N . GLN A 1 83 ? -7.388 2.753 16.496 1.00 94.69 83 GLN A N 1
ATOM 660 C CA . GLN A 1 83 ? -5.978 2.628 16.150 1.00 94.69 83 GLN A CA 1
ATOM 661 C C . GLN A 1 83 ? -5.159 2.208 17.376 1.00 94.69 83 GLN A C 1
ATOM 663 O O . GLN A 1 83 ? -5.236 2.841 18.433 1.00 94.69 83 GLN A O 1
ATOM 668 N N . TRP A 1 84 ? -4.362 1.150 17.232 1.00 94.62 84 TRP A N 1
ATOM 669 C CA . TRP A 1 84 ? -3.409 0.750 18.261 1.0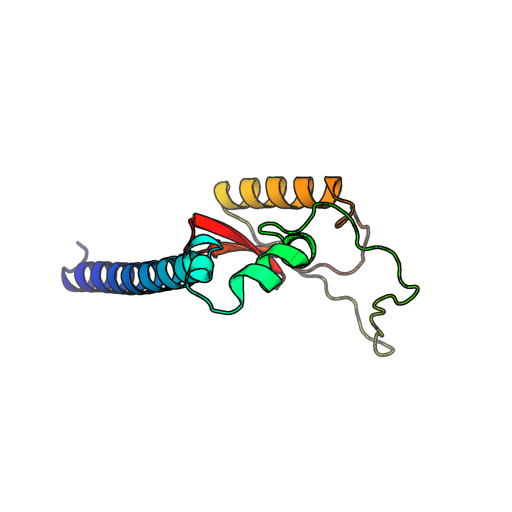0 94.62 84 TRP A CA 1
ATOM 670 C C . TRP A 1 84 ? -2.233 1.730 18.322 1.00 94.62 84 TRP A C 1
ATOM 672 O O . TRP A 1 84 ? -1.866 2.297 17.287 1.00 94.62 84 TRP A O 1
ATOM 682 N N . PRO A 1 85 ? -1.610 1.921 19.498 1.00 94.00 85 PRO A N 1
ATOM 683 C CA . PRO A 1 85 ? -0.402 2.729 19.609 1.00 94.00 85 PRO A CA 1
ATOM 684 C C . PRO A 1 85 ? 0.703 2.196 18.690 1.00 94.00 85 PRO A C 1
ATOM 686 O O . PRO A 1 85 ? 1.043 1.015 18.747 1.00 94.00 85 PRO A O 1
ATOM 689 N N . LEU A 1 86 ? 1.272 3.073 17.861 1.00 93.00 86 LEU A N 1
ATOM 690 C CA . LEU A 1 86 ? 2.374 2.738 16.961 1.00 93.00 86 LEU A CA 1
ATOM 691 C C . LEU A 1 86 ? 3.698 3.334 17.473 1.00 93.00 86 LEU A C 1
ATOM 693 O O . LEU A 1 86 ? 3.706 4.444 18.014 1.00 93.00 86 LEU A O 1
ATOM 697 N N . PRO A 1 87 ? 4.839 2.642 17.286 1.00 93.75 87 PRO A N 1
ATOM 698 C CA . PRO A 1 87 ? 6.160 3.219 17.523 1.00 93.75 87 PRO A CA 1
ATOM 699 C C . PRO A 1 87 ? 6.400 4.465 16.660 1.00 93.75 87 PRO A C 1
ATOM 701 O O . PRO A 1 87 ? 5.938 4.528 15.522 1.00 93.75 87 PRO A O 1
ATOM 704 N N . ARG A 1 88 ? 7.197 5.425 17.152 1.00 92.44 88 ARG A N 1
ATOM 705 C CA . ARG A 1 88 ? 7.458 6.703 16.452 1.00 92.44 88 ARG A CA 1
ATOM 706 C C . ARG A 1 88 ? 7.973 6.533 15.017 1.00 92.44 88 ARG A C 1
ATOM 708 O O . ARG A 1 88 ? 7.582 7.292 14.139 1.00 92.44 88 ARG A O 1
ATOM 715 N N . GLU A 1 89 ? 8.817 5.530 14.775 1.00 89.69 89 GLU A N 1
ATOM 716 C CA . GLU A 1 89 ? 9.327 5.211 13.433 1.00 89.69 89 GLU A CA 1
ATOM 717 C C . GLU A 1 89 ? 8.196 4.799 12.475 1.00 89.69 89 GLU A C 1
ATOM 719 O O . GLU A 1 89 ? 8.153 5.249 11.331 1.00 89.69 89 GLU A O 1
ATOM 724 N N . GLN A 1 90 ? 7.240 3.996 12.957 1.00 91.62 90 GLN A N 1
ATOM 725 C CA . GLN A 1 90 ? 6.091 3.568 12.159 1.00 91.62 90 GLN A CA 1
ATOM 726 C C . GLN A 1 90 ? 5.103 4.707 11.924 1.00 91.62 90 GLN A C 1
ATOM 728 O O . GLN A 1 90 ? 4.546 4.777 10.837 1.00 91.62 90 GLN A O 1
ATOM 733 N N . VAL A 1 91 ? 4.921 5.605 12.900 1.00 93.69 91 VAL A N 1
ATOM 734 C CA . VAL A 1 91 ? 4.078 6.803 12.741 1.00 93.69 91 VAL A CA 1
ATOM 735 C C . VAL A 1 91 ? 4.599 7.674 11.601 1.00 93.69 91 VAL A C 1
ATOM 737 O O . VAL A 1 91 ? 3.836 8.021 10.710 1.00 93.69 91 VAL A O 1
ATOM 740 N N . LYS A 1 92 ? 5.911 7.939 11.548 1.00 92.38 92 LYS A N 1
ATOM 741 C CA . LYS A 1 92 ? 6.488 8.707 10.437 1.00 92.38 92 LYS A CA 1
ATOM 742 C C . LYS A 1 92 ? 6.257 8.019 9.086 1.00 92.38 92 LYS A C 1
ATOM 744 O O . LYS A 1 92 ? 5.846 8.666 8.131 1.00 92.38 92 LYS A O 1
ATOM 749 N N . ALA A 1 93 ? 6.501 6.709 9.006 1.00 92.12 93 ALA A N 1
ATOM 750 C CA . ALA A 1 93 ? 6.276 5.947 7.775 1.00 92.12 93 ALA A CA 1
ATOM 751 C C . ALA A 1 93 ? 4.798 5.940 7.345 1.00 92.12 93 ALA A C 1
ATOM 753 O O . ALA A 1 93 ? 4.497 5.935 6.153 1.00 92.12 93 ALA A O 1
ATOM 754 N N . PHE A 1 94 ? 3.889 5.940 8.318 1.00 92.56 94 PHE A N 1
ATOM 755 C CA . PHE A 1 94 ? 2.453 6.033 8.109 1.00 92.56 94 PHE A CA 1
ATOM 756 C C . PHE A 1 94 ? 2.070 7.397 7.523 1.00 92.56 94 PHE A C 1
ATOM 758 O O . PHE A 1 94 ? 1.446 7.445 6.463 1.00 92.56 94 PHE A O 1
ATOM 765 N N . ASP A 1 95 ? 2.505 8.487 8.155 1.00 93.69 95 ASP A N 1
ATOM 766 C CA . ASP A 1 95 ? 2.216 9.854 7.712 1.00 93.69 95 ASP A CA 1
ATOM 767 C C . ASP A 1 95 ? 2.768 10.115 6.302 1.00 93.69 95 ASP A C 1
ATOM 769 O O . ASP A 1 95 ? 2.036 10.581 5.426 1.00 93.69 95 ASP A O 1
ATOM 773 N N . ASP A 1 96 ? 4.024 9.730 6.042 1.00 93.81 96 ASP A N 1
ATOM 774 C CA . ASP A 1 96 ? 4.662 9.873 4.727 1.00 93.81 96 ASP A CA 1
ATOM 775 C C . ASP A 1 96 ? 3.892 9.092 3.638 1.00 93.81 96 ASP A C 1
ATOM 777 O O . ASP A 1 96 ? 3.681 9.591 2.526 1.00 93.81 96 ASP A O 1
ATOM 781 N N . PHE A 1 97 ? 3.428 7.874 3.954 1.00 92.69 97 PHE A N 1
ATOM 782 C CA . PHE A 1 97 ? 2.652 7.049 3.026 1.00 92.69 97 PHE A CA 1
ATOM 783 C C . PHE A 1 97 ? 1.303 7.687 2.692 1.00 92.69 97 PHE A C 1
ATOM 785 O O . PHE A 1 97 ? 0.959 7.821 1.515 1.00 92.69 97 PHE A O 1
ATOM 792 N N . PHE A 1 98 ? 0.528 8.087 3.703 1.00 93.69 98 PHE A N 1
ATOM 793 C CA . PHE A 1 98 ? -0.800 8.651 3.473 1.00 93.69 98 PHE A CA 1
ATOM 794 C C . PHE A 1 98 ? -0.739 10.031 2.824 1.00 93.69 98 PHE A C 1
ATOM 796 O O . PHE A 1 98 ? -1.579 10.319 1.975 1.00 93.69 98 PHE A O 1
ATOM 803 N N . GLU A 1 99 ? 0.278 10.843 3.115 1.00 94.88 99 GLU A N 1
ATOM 804 C CA . GLU A 1 99 ? 0.477 12.123 2.435 1.00 94.88 99 GLU A CA 1
ATOM 805 C C . GLU A 1 99 ? 0.789 11.933 0.942 1.00 94.88 99 GLU A C 1
ATOM 807 O O . GLU A 1 99 ? 0.229 12.633 0.096 1.00 94.88 99 GLU A O 1
ATOM 812 N N . SER A 1 100 ? 1.618 10.943 0.590 1.00 93.12 100 SER A N 1
ATOM 813 C CA . SER A 1 100 ? 1.865 10.570 -0.810 1.00 93.12 100 SER A CA 1
ATOM 814 C C . SER A 1 100 ? 0.577 10.127 -1.516 1.00 93.12 100 SER A C 1
ATOM 816 O O . SER A 1 100 ? 0.254 10.628 -2.596 1.00 93.12 100 SER A O 1
ATOM 818 N N . ARG A 1 101 ? -0.216 9.251 -0.884 1.00 93.38 101 ARG A N 1
ATOM 819 C CA . ARG A 1 101 ? -1.491 8.760 -1.444 1.00 93.38 101 ARG A CA 1
ATOM 820 C C . ARG A 1 101 ? -2.559 9.847 -1.542 1.00 93.38 101 ARG A C 1
ATOM 822 O O . ARG A 1 101 ? -3.348 9.834 -2.485 1.00 93.38 101 ARG A O 1
ATOM 829 N N . ARG A 1 102 ? -2.564 10.802 -0.610 1.00 93.88 102 ARG A N 1
ATOM 830 C CA . ARG A 1 102 ? -3.436 11.981 -0.633 1.00 93.88 102 ARG A CA 1
ATOM 831 C C . ARG A 1 102 ? -3.105 12.890 -1.811 1.00 93.88 102 ARG A C 1
ATOM 833 O O . ARG A 1 102 ? -4.011 13.273 -2.544 1.00 93.88 102 ARG A O 1
ATOM 840 N N . LYS A 1 103 ? -1.819 13.185 -2.040 1.00 92.88 103 LYS A N 1
ATOM 841 C CA . LYS A 1 103 ? -1.359 13.956 -3.212 1.00 92.88 103 LYS A CA 1
ATOM 842 C C . LYS A 1 103 ? -1.705 13.266 -4.532 1.00 92.88 103 LYS A C 1
ATOM 844 O O . LYS A 1 103 ? -2.071 13.946 -5.480 1.00 92.88 103 LYS A O 1
ATOM 849 N N . ALA A 1 104 ? -1.649 11.935 -4.557 1.00 91.75 104 ALA A N 1
ATOM 850 C CA . ALA A 1 104 ? -2.046 11.119 -5.703 1.00 91.75 104 ALA A CA 1
ATOM 851 C C . ALA A 1 104 ? -3.573 11.041 -5.934 1.00 91.75 104 ALA A C 1
ATOM 853 O O . ALA A 1 104 ? -4.022 10.404 -6.882 1.00 91.75 104 ALA A O 1
ATOM 854 N N . GLY A 1 105 ? -4.394 11.606 -5.039 1.00 92.31 105 GLY A N 1
ATOM 855 C CA . GLY A 1 105 ? -5.856 11.497 -5.096 1.00 92.31 105 GLY A CA 1
ATOM 856 C C . GLY A 1 105 ? -6.409 10.106 -4.761 1.00 92.31 105 GLY A C 1
ATOM 857 O O . GLY A 1 105 ? -7.610 9.882 -4.874 1.00 92.31 105 GLY A O 1
ATOM 858 N N . GLN A 1 106 ? -5.560 9.173 -4.323 1.00 91.81 106 GLN A N 1
ATOM 859 C CA . GLN A 1 106 ? -5.929 7.782 -4.034 1.00 91.81 106 GLN A CA 1
ATOM 860 C C . GLN A 1 106 ? -6.594 7.618 -2.662 1.00 91.81 106 GLN A C 1
ATOM 862 O O . GLN A 1 106 ? -7.365 6.685 -2.452 1.00 91.81 106 GLN A O 1
ATOM 867 N N . VAL A 1 107 ? -6.301 8.517 -1.718 1.00 94.19 107 VAL A N 1
ATOM 868 C CA . VAL A 1 107 ? -6.903 8.539 -0.378 1.00 94.19 107 VAL A CA 1
ATOM 869 C C . VAL A 1 107 ? -7.355 9.959 -0.044 1.00 94.19 107 VAL A C 1
ATOM 871 O O . VAL A 1 107 ? -6.742 10.937 -0.466 1.00 94.19 107 VAL A O 1
ATOM 874 N N . ARG A 1 108 ? -8.424 10.079 0.745 1.00 95.25 108 A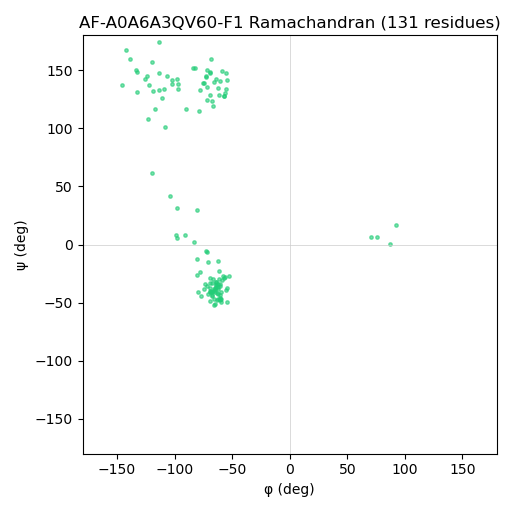RG A N 1
ATOM 875 C CA . ARG A 1 108 ? -8.935 11.349 1.271 1.00 95.25 108 ARG A CA 1
ATOM 876 C C . ARG A 1 108 ? -9.355 11.204 2.726 1.00 95.25 108 ARG A C 1
ATOM 878 O O . ARG A 1 108 ? -9.662 10.103 3.182 1.00 95.25 108 ARG A O 1
ATOM 885 N N . GLU A 1 109 ? -9.432 12.325 3.430 1.00 95.31 109 GLU A N 1
ATOM 886 C CA . GLU A 1 109 ? -10.054 12.357 4.751 1.00 95.31 109 GLU A CA 1
ATOM 887 C C . GLU A 1 109 ? -11.525 11.937 4.662 1.00 95.31 109 GLU A C 1
ATOM 889 O O . GLU A 1 109 ? -12.248 12.296 3.727 1.00 95.31 109 GLU A O 1
ATOM 894 N N . SER A 1 110 ? -11.975 11.167 5.651 1.00 94.81 110 SER A N 1
ATOM 895 C CA . SER A 1 110 ? -13.352 10.695 5.727 1.00 94.81 110 SER A CA 1
ATOM 896 C C . SER A 1 110 ? -13.919 10.895 7.129 1.00 94.81 110 SER A C 1
ATOM 898 O O . SER A 1 110 ? -13.198 10.848 8.123 1.00 94.81 110 SER A O 1
ATOM 900 N N . LYS A 1 111 ? -15.237 11.093 7.203 1.00 94.12 111 LYS A N 1
ATOM 901 C CA . LYS A 1 111 ? -16.018 11.055 8.450 1.00 94.12 111 LYS A CA 1
ATOM 902 C C . LYS A 1 111 ? -16.807 9.744 8.527 1.00 94.12 111 LYS A C 1
ATOM 904 O O . LYS A 1 111 ? -17.997 9.749 8.828 1.00 94.12 111 LYS A O 1
ATOM 909 N N . SER A 1 112 ? -16.167 8.640 8.135 1.00 91.44 112 SER A N 1
ATOM 910 C CA . SER A 1 112 ? -16.812 7.329 8.071 1.00 91.44 112 SER A CA 1
ATOM 911 C C . SER A 1 112 ? -17.197 6.846 9.473 1.00 91.44 112 SER A C 1
ATOM 913 O O . SER A 1 112 ? -16.397 6.986 10.399 1.00 91.44 112 SER A O 1
ATOM 915 N N . PRO A 1 113 ? -18.376 6.224 9.647 1.00 91.19 113 PRO A N 1
ATOM 916 C CA . PRO A 1 113 ? -18.694 5.512 10.877 1.00 91.19 113 PRO A CA 1
ATOM 917 C C . PRO A 1 113 ? -17.913 4.196 11.011 1.00 91.19 113 PRO A C 1
ATOM 919 O O . PRO A 1 113 ? -18.023 3.556 12.046 1.00 91.19 113 PRO A O 1
ATOM 922 N N . HIS A 1 114 ? -17.160 3.771 9.987 1.00 92.00 114 HIS A N 1
ATOM 923 C CA . HIS A 1 114 ? -16.327 2.566 10.015 1.00 92.00 114 HIS A CA 1
ATOM 924 C C . HIS A 1 114 ? -14.856 2.937 10.215 1.00 92.00 114 HIS A C 1
ATOM 926 O O . HIS A 1 114 ? -14.357 3.861 9.569 1.00 92.00 114 HIS A O 1
ATOM 932 N N . SER A 1 115 ? -14.149 2.184 11.059 1.00 93.56 115 SER A N 1
ATOM 933 C CA . SER A 1 115 ? -12.705 2.331 11.251 1.00 93.56 115 SER A CA 1
ATOM 934 C C . SER A 1 115 ? -12.024 0.994 11.539 1.00 93.56 115 SER A C 1
ATOM 936 O O . SER A 1 115 ? -12.490 0.210 12.368 1.00 93.56 115 SER A O 1
ATOM 938 N N . ALA A 1 116 ? -10.875 0.781 10.901 1.00 93.44 116 ALA A N 1
ATOM 939 C CA . ALA A 1 116 ? -9.990 -0.358 11.114 1.00 93.44 116 ALA A CA 1
ATOM 940 C C . ALA A 1 116 ? -8.596 0.146 11.528 1.00 93.44 116 ALA A C 1
ATOM 942 O O . ALA A 1 116 ? -8.115 1.134 10.955 1.00 93.44 116 ALA A O 1
ATOM 943 N N . PRO A 1 117 ? -7.934 -0.475 12.520 1.00 94.81 117 PRO A N 1
ATOM 944 C CA . PRO A 1 117 ? -6.586 -0.100 12.891 1.00 94.81 117 PRO A CA 1
ATOM 945 C C . PRO A 1 117 ? -5.639 -0.498 11.765 1.00 94.81 117 PRO A C 1
ATOM 947 O O . PRO A 1 117 ? -5.830 -1.486 11.057 1.00 94.81 117 PRO A O 1
ATOM 950 N N . THR A 1 118 ? -4.601 0.301 11.603 1.00 93.56 118 THR A N 1
ATOM 951 C CA . THR A 1 118 ? -3.625 0.140 10.539 1.00 93.56 118 THR A CA 1
ATOM 952 C C . THR A 1 118 ? -2.231 0.071 11.150 1.00 93.56 118 THR A C 1
ATOM 954 O O . THR A 1 118 ? -1.942 0.751 12.134 1.00 93.56 118 THR A O 1
ATOM 957 N N . PHE A 1 119 ? -1.356 -0.765 10.605 1.00 92.81 119 PHE A N 1
ATOM 958 C CA . PHE A 1 119 ? 0.004 -0.947 11.106 1.00 92.81 119 PHE A CA 1
ATOM 959 C C . PHE A 1 119 ? 1.000 -1.148 9.965 1.00 92.81 119 PHE A C 1
ATOM 961 O O . PHE A 1 119 ? 0.622 -1.359 8.811 1.00 92.81 119 PHE A O 1
ATOM 968 N N . CYS A 1 120 ? 2.289 -1.059 10.291 1.00 92.62 120 CYS A N 1
ATOM 969 C CA . CYS A 1 120 ? 3.371 -1.144 9.320 1.00 92.62 120 CYS A CA 1
ATOM 970 C C . CYS A 1 120 ? 4.139 -2.462 9.479 1.00 92.62 120 CYS A C 1
ATOM 972 O O . CYS A 1 120 ? 4.550 -2.828 10.579 1.00 92.62 120 CYS A O 1
ATOM 974 N N . VAL A 1 121 ? 4.402 -3.145 8.367 1.00 92.50 121 VAL A N 1
ATOM 975 C CA . VAL A 1 121 ? 5.239 -4.354 8.309 1.00 92.50 121 VAL A CA 1
ATOM 976 C C . VAL A 1 121 ? 6.503 -4.059 7.508 1.00 92.50 121 VAL A C 1
ATOM 978 O O . VAL A 1 121 ? 6.422 -3.480 6.423 1.00 92.50 121 VAL A O 1
ATOM 981 N N . LYS A 1 122 ? 7.679 -4.453 8.015 1.00 90.38 122 LYS A N 1
ATOM 982 C CA . LYS A 1 122 ? 8.944 -4.307 7.275 1.00 90.38 122 LYS A CA 1
ATOM 983 C C . LYS A 1 122 ? 8.970 -5.264 6.081 1.00 90.38 122 LYS A C 1
ATOM 985 O O . LYS A 1 122 ? 8.732 -6.461 6.223 1.00 90.38 122 LYS A O 1
ATOM 990 N N . LYS A 1 123 ? 9.276 -4.739 4.896 1.00 88.19 123 LYS A N 1
ATOM 991 C CA . LYS A 1 123 ? 9.575 -5.530 3.697 1.00 88.19 123 LYS A CA 1
ATOM 992 C C . LYS A 1 123 ? 11.036 -5.980 3.726 1.00 88.19 123 LYS A C 1
ATOM 994 O O . LYS A 1 123 ? 11.896 -5.245 4.203 1.00 88.19 123 LYS A O 1
ATOM 999 N N . ALA A 1 124 ? 11.324 -7.118 3.092 1.00 84.00 124 ALA A N 1
ATOM 1000 C CA . ALA A 1 124 ? 12.693 -7.616 2.909 1.00 84.00 124 ALA A CA 1
ATOM 1001 C C . ALA A 1 124 ? 13.620 -6.609 2.190 1.00 84.00 124 ALA A C 1
ATOM 1003 O O . ALA A 1 124 ? 14.818 -6.582 2.436 1.00 84.00 124 ALA A O 1
ATOM 1004 N N . GLN A 1 125 ? 13.062 -5.735 1.346 1.00 80.25 125 GLN A N 1
ATOM 1005 C CA . GLN A 1 125 ? 13.809 -4.716 0.595 1.00 80.25 125 GLN A CA 1
ATOM 1006 C C . GLN A 1 125 ? 14.102 -3.427 1.385 1.00 80.25 125 GLN A C 1
ATOM 1008 O O . GLN A 1 125 ? 14.679 -2.500 0.831 1.00 80.25 125 GLN A O 1
ATOM 1013 N N . GLY A 1 126 ? 13.713 -3.337 2.663 1.00 79.56 126 GLY A N 1
ATOM 1014 C CA . GLY A 1 126 ? 14.043 -2.181 3.509 1.00 79.56 126 GLY A CA 1
ATOM 1015 C C . GLY A 1 126 ? 13.006 -1.050 3.539 1.00 79.56 126 GLY A C 1
ATOM 1016 O O . GLY A 1 126 ? 13.315 0.042 3.999 1.00 79.56 126 GLY A O 1
ATOM 1017 N N . GLY A 1 127 ? 11.768 -1.304 3.101 1.00 86.44 127 GLY A N 1
ATOM 1018 C CA . GLY A 1 127 ? 10.645 -0.360 3.203 1.00 86.44 127 GLY A CA 1
ATOM 1019 C C . GLY A 1 127 ? 9.529 -0.834 4.139 1.00 86.44 127 GLY A C 1
ATOM 1020 O O . GLY A 1 127 ? 9.525 -1.978 4.594 1.00 86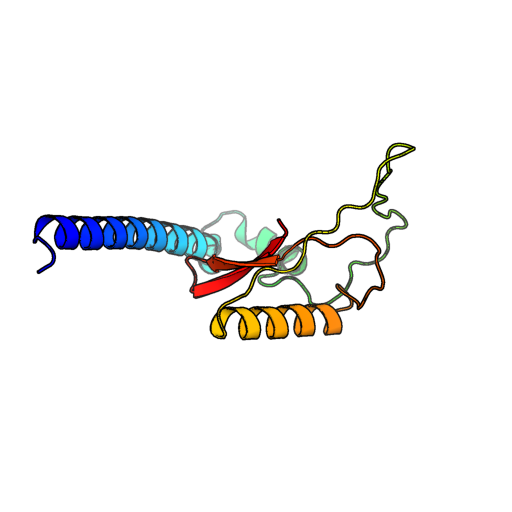.44 127 GLY A O 1
ATOM 1021 N N . TRP A 1 128 ? 8.536 0.023 4.377 1.00 91.19 128 TRP A N 1
ATOM 1022 C CA . TRP A 1 128 ? 7.328 -0.318 5.135 1.00 91.19 128 TRP A CA 1
ATOM 1023 C C . TRP A 1 128 ? 6.162 -0.666 4.202 1.00 91.19 128 TRP A C 1
ATOM 1025 O O . TRP A 1 128 ? 5.988 -0.074 3.136 1.00 91.19 128 TRP A O 1
ATOM 1035 N N . ARG A 1 129 ? 5.352 -1.650 4.591 1.00 91.88 129 ARG A N 1
ATOM 1036 C CA . ARG A 1 129 ? 4.050 -1.951 3.988 1.00 91.88 129 ARG A CA 1
ATOM 1037 C C . ARG A 1 129 ? 2.961 -1.597 4.993 1.00 91.88 129 ARG A C 1
ATOM 1039 O O . ARG A 1 129 ? 2.994 -2.107 6.109 1.00 91.88 129 ARG A O 1
ATOM 1046 N N . ILE A 1 130 ? 2.010 -0.768 4.577 1.00 94.25 130 ILE A N 1
ATOM 1047 C CA . ILE A 1 130 ? 0.817 -0.442 5.361 1.00 94.25 130 ILE A CA 1
ATOM 1048 C C . ILE A 1 130 ? -0.183 -1.598 5.257 1.00 94.25 130 ILE A C 1
ATOM 1050 O O . ILE A 1 130 ? -0.417 -2.112 4.162 1.00 94.25 130 ILE A O 1
ATOM 1054 N N . VAL A 1 131 ? -0.730 -2.027 6.394 1.00 94.50 131 VAL A N 1
ATOM 1055 C CA . VAL A 1 131 ? -1.683 -3.138 6.513 1.00 94.50 131 VAL A CA 1
ATOM 1056 C C . VAL A 1 131 ? -2.857 -2.702 7.385 1.00 94.50 131 VAL A C 1
ATOM 1058 O O . VAL A 1 131 ? -2.643 -2.164 8.469 1.00 94.50 131 VAL A O 1
ATOM 1061 N N . HIS A 1 132 ? -4.080 -2.948 6.918 1.00 93.38 132 HIS A N 1
ATOM 1062 C CA . HIS A 1 132 ? -5.319 -2.743 7.673 1.00 93.38 132 HIS A CA 1
ATOM 1063 C C . HIS A 1 132 ? -5.760 -4.075 8.297 1.00 93.38 132 HIS A C 1
ATOM 1065 O O . HIS A 1 132 ? -5.637 -5.108 7.634 1.00 93.38 132 HIS A O 1
ATOM 1071 N N . ALA A 1 133 ? -6.215 -4.054 9.553 1.00 88.00 133 ALA A N 1
ATOM 1072 C CA . ALA A 1 133 ? -6.682 -5.243 10.278 1.00 88.00 133 ALA A CA 1
ATOM 1073 C C . ALA A 1 133 ? -8.207 -5.407 10.253 1.00 88.00 133 ALA A C 1
ATOM 1075 O O . ALA A 1 133 ? -8.911 -4.375 10.171 1.00 88.00 133 ALA A O 1
#

pLDDT: mean 85.3, std 12.21, range [50.12, 95.31]

Solvent-accessible surface area (backbone atoms only — not comparable to full-atom values): 8422 Å² total; per-residue (Å²): 133,83,55,69,71,58,54,53,50,49,53,49,52,54,47,51,52,48,55,58,27,49,56,54,35,52,60,50,60,60,69,33,76,75,56,40,66,78,42,97,55,34,68,61,54,61,73,47,38,85,82,61,57,96,62,84,72,68,60,70,78,81,86,78,91,74,78,94,79,83,87,74,65,89,88,69,73,75,54,71,44,75,68,66,93,67,56,71,72,50,46,53,56,48,53,55,50,50,52,53,34,38,75,21,67,75,44,75,92,76,90,62,80,55,39,59,25,63,49,72,44,82,44,70,84,77,46,76,42,83,44,76,102

Foldseek 3Di:
DPDVVVVVVVVVVVVVVLVVLVVVVVVVVCPDLVVCVPPPCNVVCVVVCVVVDPDDDLADPDDPVDDDDDDDDPPDDAADDDADDDDPVFVVLVVVVVVSNVSSVNDDDDPDPHDFYWTWDAHSVGHTDIDTD

Secondary structure (DSSP, 8-state):
---HHHHHHHHHHHHHHHHHHHHHHHHHHTTSHHHHTTSTTHHHHHHTTTTS-SS--SSPPPP-S-----PPPTTPPPPB-PPPP--HHHHHHHHHHHHHHHHTTS------S-B--EEEEE-TTS-EEEEE-

Nearest PDB structures (foldseek):
  7sr6-assembly1_A  TM=8.201E-01  e=3.421E-03  Homo sapiens
  4ol8-assembly2_F  TM=7.960E-01  e=1.016E-02  Saccharomyces cerevisiae
  7kse-assembly1_A  TM=7.548E-01  e=6.931E-02  Eastern chimpanzee simian foamy virus
  7ksf-assembly1_A  TM=7.961E-01  e=1.157E-01  Eastern chimpanzee simian foamy virus
  7o24-assembly1_A  TM=7.545E-01  e=6.946E-01  White-tufted-ear marmoset simian foamy virus

Sequence (133 aa):
MKCEAEELKQLVAEGVDALSANSKKERFDEQSWDSLKSSPFYEVLREYRDVLPDEIPAELPQDKGVQHEIDLVSGTKYCVTRQWPLPREQVKAFDDFFESRRKAGQVRESKSPHSAPTFCVKKAQGGWRIVHA

Radius of gyration: 21.43 Å; Cα contacts (8 Å, |Δi|>4): 81; chains: 1; bounding box: 53×35×61 Å

Organism: NCBI:txid53985

Mean predicted aligned error: 10.05 Å